Protein AF-W1XPT2-F1 (afdb_monomer_lite)

pLDDT: mean 78.8, std 11.09, range [48.47, 89.88]

Sequence (70 aa):
EAAETFSLNNLGRFADKLPSEPRENIVYQCWERFCQELGKQIPVAMTLEKNMPIGSGLGSSACSVVAALM

Secondary structure (DSSP, 8-state):
---SS-EEEEESTTGGGS-SSGGGSHHHHHHHHHHHHHTS----EEEEE--S-TTSSS-HHHHHHHHHH-

Organism: NCBI:txid408170

Foldseek 3Di:
DAAPAAAEAEAEDCSVVADPDLCSGLLSVLQVVVCVVVVHRGGHYYYHHQHDDPPPPPCSSVVSNVVSND

Structure (mmCIF, N/CA/C/O backbone):
data_AF-W1XPT2-F1
#
_entry.id   AF-W1XPT2-F1
#
loop_
_atom_site.group_PDB
_atom_site.id
_atom_site.type_symbol
_atom_site.label_atom_id
_atom_site.label_alt_id
_atom_site.label_comp_id
_atom_site.label_asym_id
_atom_site.label_entity_id
_atom_site.label_seq_id
_atom_site.pdbx_PDB_ins_code
_atom_site.Cartn_x
_atom_site.Cartn_y
_atom_site.Cartn_z
_atom_site.occupancy
_atom_site.B_iso_or_equiv
_atom_site.auth_seq_id
_atom_site.auth_comp_id
_atom_site.auth_asym_id
_atom_site.auth_atom_id
_atom_site.pdbx_PDB_model_num
ATOM 1 N N . GLU A 1 1 ? -18.888 0.965 -0.422 1.00 48.47 1 GLU A N 1
ATOM 2 C CA . GLU A 1 1 ? -19.197 -0.145 0.502 1.00 48.47 1 GLU A CA 1
ATOM 3 C C . GLU A 1 1 ? -18.103 -0.175 1.562 1.00 48.47 1 GLU A C 1
ATOM 5 O O . GLU A 1 1 ? -16.958 0.078 1.202 1.00 48.47 1 GLU A O 1
ATOM 10 N N . ALA A 1 2 ? -18.432 -0.343 2.845 1.00 60.47 2 ALA A N 1
ATOM 11 C CA . ALA A 1 2 ? -17.415 -0.476 3.891 1.00 60.47 2 ALA A CA 1
ATOM 12 C C . ALA A 1 2 ? -16.917 -1.926 3.899 1.00 60.47 2 ALA A C 1
ATOM 14 O O . ALA A 1 2 ? -17.735 -2.838 3.809 1.00 60.47 2 ALA A O 1
ATOM 15 N N . ALA A 1 3 ? -15.604 -2.142 3.957 1.00 78.00 3 ALA A N 1
ATOM 16 C CA . ALA A 1 3 ? -15.064 -3.495 3.991 1.00 78.00 3 ALA A CA 1
ATOM 17 C C . ALA A 1 3 ? -15.230 -4.105 5.393 1.00 78.00 3 ALA A C 1
ATOM 19 O O . ALA A 1 3 ? -15.167 -3.398 6.397 1.00 78.00 3 ALA A O 1
ATOM 20 N N . GLU A 1 4 ? -15.434 -5.422 5.464 1.00 78.31 4 GLU A N 1
ATOM 21 C CA . GLU A 1 4 ? -15.510 -6.159 6.736 1.00 78.31 4 GLU A CA 1
ATOM 22 C C . GLU A 1 4 ? -14.118 -6.499 7.288 1.00 78.31 4 GLU A C 1
ATOM 24 O O . GLU A 1 4 ? -13.926 -6.629 8.496 1.00 78.31 4 GLU A O 1
ATOM 29 N N . THR A 1 5 ? -13.127 -6.604 6.402 1.00 82.12 5 THR A N 1
ATOM 30 C CA . THR A 1 5 ? -11.727 -6.890 6.723 1.00 82.12 5 THR A CA 1
ATOM 31 C C . THR A 1 5 ? -10.796 -6.015 5.890 1.00 82.12 5 THR A C 1
ATOM 33 O O . THR A 1 5 ? -11.178 -5.485 4.844 1.00 82.12 5 THR A O 1
ATOM 36 N N . PHE A 1 6 ? -9.562 -5.834 6.366 1.00 87.25 6 PHE A N 1
ATOM 37 C CA . PHE A 1 6 ? -8.534 -5.187 5.561 1.00 87.25 6 PHE A CA 1
ATOM 38 C C . PHE A 1 6 ? -8.130 -6.086 4.388 1.00 87.25 6 PHE A C 1
ATOM 40 O O . PHE A 1 6 ? -7.847 -7.271 4.575 1.00 87.25 6 PHE A O 1
ATOM 47 N N . SER A 1 7 ? -8.048 -5.510 3.192 1.00 88.06 7 SER A N 1
ATOM 48 C CA . SER A 1 7 ? -7.491 -6.175 2.018 1.00 88.06 7 SER A CA 1
ATOM 49 C C . SER A 1 7 ? -6.665 -5.196 1.190 1.00 88.06 7 SER A C 1
ATOM 51 O O . SER A 1 7 ? -6.999 -4.018 1.088 1.00 88.06 7 SER A O 1
ATOM 53 N N . LEU A 1 8 ? -5.569 -5.679 0.599 1.00 87.31 8 LEU A N 1
ATOM 54 C CA . LEU A 1 8 ? -4.724 -4.903 -0.305 1.00 87.31 8 LEU A CA 1
ATOM 55 C C . LEU A 1 8 ? -4.588 -5.650 -1.626 1.00 87.31 8 LEU A C 1
ATOM 57 O O . LEU A 1 8 ? -3.986 -6.722 -1.675 1.00 87.31 8 LEU A O 1
ATOM 61 N N . ASN A 1 9 ? -5.129 -5.068 -2.691 1.00 86.94 9 ASN A N 1
ATOM 62 C CA . ASN A 1 9 ? -5.006 -5.599 -4.037 1.00 86.94 9 ASN A CA 1
ATOM 63 C C . ASN A 1 9 ? -3.980 -4.790 -4.834 1.00 86.94 9 ASN A C 1
ATOM 65 O O . ASN A 1 9 ? -4.040 -3.563 -4.859 1.00 86.94 9 ASN A O 1
ATOM 69 N N . ASN A 1 10 ? -3.047 -5.463 -5.497 1.00 86.50 10 ASN A N 1
ATOM 70 C CA . ASN A 1 10 ? -2.022 -4.808 -6.305 1.00 86.50 10 ASN A CA 1
ATOM 71 C C . ASN A 1 10 ? -2.345 -5.015 -7.787 1.00 86.50 10 ASN A C 1
ATOM 73 O O . ASN A 1 10 ? -2.392 -6.147 -8.257 1.00 86.50 10 ASN A O 1
ATOM 77 N N . LEU A 1 11 ? -2.562 -3.927 -8.520 1.00 86.62 11 LEU A N 1
ATOM 78 C CA . LEU A 1 11 ? -2.912 -3.923 -9.942 1.00 86.62 11 LEU A CA 1
ATOM 79 C C . LEU A 1 11 ? -1.919 -3.075 -10.742 1.00 86.62 11 LEU A C 1
ATOM 81 O O . LEU A 1 11 ? -1.101 -2.363 -10.168 1.00 86.62 11 LEU A O 1
ATOM 85 N N . GLY A 1 12 ? -1.997 -3.116 -12.071 1.00 85.69 12 GLY A N 1
ATOM 86 C CA . GLY A 1 12 ? -1.217 -2.250 -12.961 1.00 85.69 12 GLY A CA 1
ATOM 87 C C . GLY A 1 12 ? 0.039 -2.897 -13.550 1.00 85.69 12 GLY A C 1
ATOM 88 O O . GLY A 1 12 ? 0.456 -3.991 -13.175 1.00 85.69 12 GLY A O 1
ATOM 89 N N . ARG A 1 13 ? 0.651 -2.201 -14.516 1.00 85.88 13 ARG A N 1
ATOM 90 C CA . ARG A 1 13 ? 1.711 -2.747 -15.393 1.00 85.88 13 ARG A CA 1
ATOM 91 C C . ARG A 1 13 ? 2.968 -3.230 -14.659 1.00 85.88 13 ARG A C 1
ATOM 93 O O . ARG A 1 13 ? 3.696 -4.067 -15.183 1.00 85.88 13 ARG A O 1
ATOM 100 N N . PHE A 1 14 ? 3.261 -2.668 -13.491 1.00 82.94 14 PHE A N 1
ATOM 101 C CA . PHE A 1 14 ? 4.435 -3.008 -12.686 1.00 82.94 14 PHE A CA 1
ATOM 102 C C . PHE A 1 14 ? 4.054 -3.656 -11.348 1.00 82.94 14 PHE A C 1
ATOM 104 O O . PHE A 1 14 ? 4.891 -3.703 -10.447 1.00 82.94 14 PHE A O 1
ATOM 111 N N . ALA A 1 15 ? 2.821 -4.157 -11.207 1.00 83.88 15 ALA A N 1
ATOM 112 C CA . ALA A 1 15 ? 2.373 -4.851 -10.000 1.00 83.88 15 ALA A CA 1
ATOM 113 C C . ALA A 1 15 ? 3.238 -6.077 -9.686 1.00 83.88 15 ALA A C 1
ATOM 115 O O . ALA A 1 15 ? 3.616 -6.273 -8.537 1.00 83.88 15 ALA A O 1
ATOM 116 N N . ASP A 1 16 ? 3.663 -6.817 -10.713 1.00 84.38 16 ASP A N 1
ATOM 117 C CA . ASP A 1 16 ? 4.516 -8.010 -10.581 1.00 84.38 16 ASP A CA 1
ATOM 118 C C . ASP A 1 16 ? 5.925 -7.708 -10.043 1.00 84.38 16 ASP A C 1
ATOM 120 O O . ASP A 1 16 ? 6.712 -8.613 -9.773 1.00 84.38 16 ASP A O 1
ATOM 124 N N . LYS A 1 17 ? 6.293 -6.425 -9.941 1.00 83.75 17 LYS A N 1
ATOM 125 C CA . LYS A 1 17 ? 7.557 -5.978 -9.340 1.00 83.75 17 LYS A CA 1
ATOM 126 C C . LYS A 1 17 ? 7.418 -5.641 -7.857 1.00 83.75 17 LYS A C 1
ATOM 128 O O . LYS A 1 17 ? 8.420 -5.297 -7.234 1.00 83.75 17 LYS A O 1
ATOM 133 N N . LEU A 1 18 ? 6.207 -5.684 -7.307 1.00 83.50 18 LEU A N 1
ATOM 134 C CA . LEU A 1 18 ? 5.979 -5.494 -5.882 1.00 83.50 18 LEU A CA 1
ATOM 135 C C . LEU A 1 18 ? 6.395 -6.750 -5.102 1.00 83.50 18 LEU A C 1
ATOM 137 O O . LEU A 1 18 ? 6.415 -7.844 -5.668 1.00 83.50 18 LEU A O 1
ATOM 141 N N . PRO A 1 19 ? 6.730 -6.609 -3.809 1.00 83.94 19 PRO A N 1
ATOM 142 C CA . PRO A 1 19 ? 7.031 -7.752 -2.961 1.00 83.94 19 PRO A CA 1
ATOM 143 C C . PRO A 1 19 ? 5.850 -8.723 -2.886 1.00 83.94 19 PRO A C 1
ATOM 145 O O . PRO A 1 19 ? 4.698 -8.300 -2.770 1.00 83.94 19 PRO A O 1
ATOM 148 N N . SER A 1 20 ? 6.145 -10.023 -2.911 1.00 80.62 20 SER A N 1
ATOM 149 C CA . SER A 1 20 ? 5.139 -11.078 -2.735 1.00 80.62 20 SER A CA 1
ATOM 150 C C . SER A 1 20 ? 4.592 -11.127 -1.307 1.00 80.62 20 SER A C 1
ATOM 152 O O . SER A 1 20 ? 3.459 -11.550 -1.102 1.00 80.62 20 SER A O 1
ATOM 154 N N . GLU A 1 21 ? 5.399 -10.708 -0.328 1.00 85.38 21 GLU A N 1
ATOM 155 C CA . GLU A 1 21 ? 5.012 -10.603 1.078 1.00 85.38 21 GLU A CA 1
ATOM 156 C C . GLU A 1 21 ? 4.269 -9.273 1.313 1.00 85.38 21 GLU A C 1
ATOM 158 O O . GLU A 1 21 ? 4.872 -8.205 1.158 1.00 85.38 21 GLU A O 1
ATOM 163 N N . PRO A 1 22 ? 2.980 -9.289 1.712 1.00 80.56 22 PRO A N 1
ATOM 164 C CA . PRO A 1 22 ? 2.204 -8.069 1.930 1.00 80.56 22 PRO A CA 1
ATOM 165 C C . PRO A 1 22 ? 2.851 -7.093 2.914 1.00 80.56 22 PRO A C 1
ATOM 167 O O . PRO A 1 22 ? 2.778 -5.888 2.695 1.00 80.56 22 PRO A O 1
ATOM 170 N N . ARG A 1 23 ? 3.541 -7.591 3.950 1.00 82.62 23 ARG A N 1
ATOM 171 C CA . ARG A 1 23 ? 4.228 -6.754 4.953 1.00 82.62 23 ARG A CA 1
ATOM 172 C C . ARG A 1 23 ? 5.390 -5.939 4.387 1.00 82.62 23 ARG A C 1
ATOM 174 O O . ARG A 1 23 ? 5.743 -4.895 4.930 1.00 82.62 23 ARG A O 1
ATOM 181 N N . GLU A 1 24 ? 5.981 -6.382 3.283 1.00 84.00 24 GLU A N 1
ATOM 182 C CA . GLU A 1 24 ? 7.036 -5.638 2.593 1.00 84.00 24 GLU A CA 1
ATOM 183 C C . GLU A 1 24 ? 6.472 -4.558 1.656 1.00 84.00 24 GLU A C 1
ATOM 185 O O . GLU A 1 24 ? 7.206 -3.678 1.200 1.00 84.00 24 GLU A O 1
ATOM 190 N N . ASN A 1 25 ? 5.163 -4.570 1.383 1.00 84.50 25 ASN A N 1
ATOM 191 C CA . ASN A 1 25 ? 4.519 -3.529 0.598 1.00 84.50 25 ASN A CA 1
ATOM 192 C C . ASN A 1 25 ? 4.408 -2.235 1.419 1.00 84.50 25 ASN A C 1
ATOM 194 O O . ASN A 1 25 ? 3.775 -2.188 2.472 1.00 84.50 25 ASN A O 1
ATOM 198 N N . ILE A 1 26 ? 4.977 -1.150 0.897 1.00 86.00 26 ILE A N 1
ATOM 199 C CA . ILE A 1 26 ? 4.973 0.168 1.549 1.00 86.00 26 ILE A CA 1
ATOM 200 C C . ILE A 1 26 ? 3.545 0.639 1.868 1.00 86.00 26 ILE A C 1
ATOM 202 O O . ILE A 1 26 ? 3.316 1.229 2.917 1.00 86.00 26 ILE A O 1
ATOM 206 N N . VAL A 1 27 ? 2.571 0.339 1.005 1.00 86.75 27 VAL A N 1
ATOM 207 C CA . VAL A 1 27 ? 1.165 0.713 1.223 1.00 86.75 27 VAL A CA 1
ATOM 208 C C . VAL A 1 27 ? 0.559 -0.037 2.413 1.00 86.75 27 VAL A C 1
ATOM 210 O O . VAL A 1 27 ? -0.198 0.549 3.185 1.00 86.75 27 VAL A O 1
ATOM 213 N N . TYR A 1 28 ? 0.936 -1.303 2.609 1.00 87.62 28 TYR A N 1
ATOM 214 C CA . TYR A 1 28 ? 0.541 -2.076 3.787 1.00 87.62 28 TYR A CA 1
ATOM 215 C C . TYR A 1 28 ? 1.157 -1.487 5.062 1.00 87.62 28 TYR A C 1
ATOM 217 O O . TYR A 1 28 ? 0.450 -1.272 6.043 1.00 87.62 28 TYR A O 1
ATOM 225 N N . GLN A 1 29 ? 2.447 -1.136 5.027 1.00 86.94 29 GLN A N 1
ATOM 226 C CA . GLN A 1 29 ? 3.131 -0.503 6.163 1.00 86.94 29 GLN A CA 1
ATOM 227 C C . GLN A 1 29 ? 2.519 0.859 6.524 1.00 86.94 29 GLN A C 1
ATOM 229 O O . GLN A 1 29 ? 2.392 1.189 7.704 1.00 86.94 29 GLN A O 1
ATOM 234 N N . CYS A 1 30 ? 2.096 1.647 5.530 1.00 87.88 30 CYS A N 1
ATOM 235 C CA . CYS A 1 30 ? 1.361 2.891 5.761 1.00 87.88 30 CYS A CA 1
ATOM 236 C C . CYS A 1 30 ? 0.026 2.637 6.469 1.00 87.88 30 CYS A C 1
ATOM 238 O O . CYS A 1 30 ? -0.279 3.331 7.438 1.00 87.88 30 CYS A O 1
ATOM 240 N N . TRP A 1 31 ? -0.737 1.628 6.037 1.00 88.25 31 TRP A N 1
ATOM 241 C CA . TRP A 1 31 ? -1.984 1.245 6.702 1.00 88.25 31 TRP A CA 1
ATOM 242 C C . TRP A 1 31 ? -1.751 0.759 8.139 1.00 88.25 31 TRP A C 1
ATOM 244 O O . TRP A 1 31 ? -2.466 1.183 9.048 1.00 88.25 31 TRP A O 1
ATOM 254 N N . GLU A 1 32 ? -0.729 -0.070 8.378 1.00 88.56 32 GLU A N 1
ATOM 255 C CA . GLU A 1 32 ? -0.373 -0.503 9.734 1.00 88.56 32 GLU A CA 1
ATOM 256 C C . GLU A 1 32 ? -0.037 0.692 10.621 1.00 88.56 32 GLU A C 1
ATOM 258 O O . GLU A 1 32 ? -0.534 0.785 11.746 1.00 88.56 32 GLU A O 1
ATOM 263 N N . ARG A 1 33 ? 0.762 1.639 10.112 1.00 87.81 33 ARG A N 1
ATOM 264 C CA . ARG A 1 33 ? 1.111 2.843 10.864 1.00 87.81 33 ARG A CA 1
ATOM 265 C C . ARG A 1 33 ? -0.113 3.709 11.143 1.00 87.81 33 ARG A C 1
ATOM 267 O O . ARG A 1 33 ? -0.275 4.179 12.262 1.00 87.81 33 ARG A O 1
ATOM 274 N N . PHE A 1 34 ? -0.999 3.876 10.168 1.00 87.94 34 PHE A N 1
ATOM 275 C CA . PHE A 1 34 ? -2.253 4.604 10.343 1.00 87.94 34 PHE A CA 1
ATOM 276 C C . PHE A 1 34 ? -3.141 3.969 11.425 1.00 87.94 34 PHE A C 1
ATOM 278 O O . PHE A 1 34 ? -3.658 4.665 12.299 1.00 87.94 34 PHE A O 1
ATOM 285 N N . CYS A 1 35 ? -3.261 2.639 11.432 1.00 88.75 35 CYS A N 1
ATOM 286 C CA . CYS A 1 35 ? -3.997 1.912 12.467 1.00 88.75 35 CYS A CA 1
ATOM 287 C C . CYS A 1 35 ? -3.356 2.052 13.858 1.00 88.75 35 CYS A C 1
ATOM 289 O O . CYS A 1 35 ? -4.077 2.144 14.852 1.00 88.75 35 CYS A O 1
ATOM 291 N N . GLN A 1 36 ? -2.020 2.086 13.937 1.00 89.00 36 GLN A N 1
ATOM 292 C CA . GLN A 1 36 ? -1.292 2.323 15.189 1.00 89.00 36 GLN A CA 1
ATOM 293 C C . GLN A 1 36 ? -1.597 3.709 15.766 1.00 89.00 36 GLN A C 1
ATOM 295 O O . GLN A 1 36 ? -1.922 3.803 16.947 1.00 89.00 36 GLN A O 1
ATOM 300 N N . GLU A 1 37 ? -1.558 4.763 14.946 1.00 89.00 37 GLU A N 1
ATOM 301 C CA . GLU A 1 37 ? -1.867 6.133 15.391 1.00 89.00 37 GLU A CA 1
ATOM 302 C C . GLU A 1 37 ? -3.340 6.285 15.813 1.00 89.00 37 GLU A C 1
ATOM 304 O O . GLU A 1 37 ? -3.655 7.012 16.753 1.00 89.00 37 GLU A O 1
ATOM 309 N N . LEU A 1 38 ? -4.259 5.557 15.167 1.00 88.06 38 LEU A N 1
ATOM 310 C CA . LEU A 1 38 ? -5.675 5.531 15.549 1.00 88.06 38 LEU A CA 1
ATOM 311 C C . LEU A 1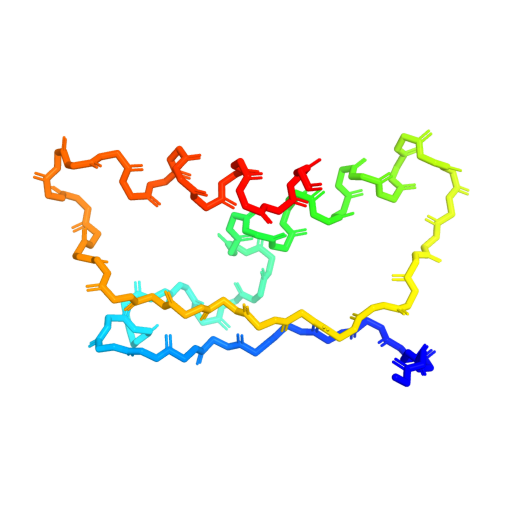 38 ? -5.986 4.622 16.747 1.00 88.06 38 LEU A C 1
ATOM 313 O O . LEU A 1 38 ? -7.106 4.661 17.261 1.00 88.06 38 LEU A O 1
ATOM 317 N N . GLY A 1 39 ? -5.048 3.767 17.162 1.00 89.88 39 GLY A N 1
ATOM 318 C CA . GLY A 1 39 ? -5.257 2.772 18.215 1.00 89.88 39 GLY A CA 1
ATOM 319 C C . GLY A 1 39 ? -6.291 1.690 17.872 1.00 89.88 39 GLY A C 1
ATOM 320 O O . GLY A 1 39 ? -6.787 1.013 18.772 1.00 89.88 39 GLY A O 1
ATOM 321 N N . LYS A 1 40 ? -6.652 1.523 16.592 1.00 88.56 40 LYS A N 1
ATOM 322 C CA . LYS A 1 40 ? -7.601 0.502 16.122 1.00 88.56 40 LYS A CA 1
ATOM 323 C C . LYS A 1 40 ? -7.308 0.084 14.686 1.00 88.56 40 LYS A C 1
ATOM 325 O O . LYS A 1 40 ? -6.861 0.890 13.875 1.00 88.56 40 LYS A O 1
ATOM 330 N N . GLN A 1 41 ? -7.626 -1.166 14.359 1.00 86.12 41 GLN A N 1
ATOM 331 C CA . GLN A 1 41 ? -7.570 -1.643 12.980 1.00 86.12 41 GLN A CA 1
ATOM 332 C C . GLN A 1 41 ? -8.786 -1.157 12.198 1.00 86.12 41 GLN A C 1
ATOM 334 O O . GLN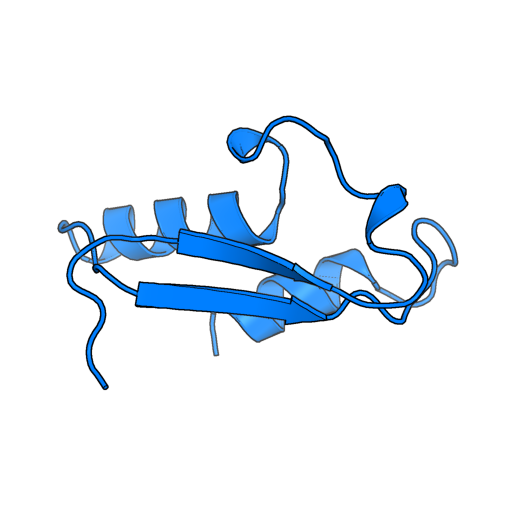 A 1 41 ? -9.925 -1.306 12.644 1.00 86.12 41 GLN A O 1
ATOM 339 N N . ILE A 1 42 ? -8.533 -0.572 11.031 1.00 86.62 42 ILE A N 1
ATOM 340 C CA . ILE A 1 42 ? -9.578 -0.095 10.132 1.00 86.62 42 ILE A CA 1
ATOM 341 C C . ILE A 1 42 ? -9.768 -1.128 9.015 1.00 86.62 42 ILE A C 1
ATOM 343 O O . ILE A 1 42 ? -8.825 -1.354 8.249 1.00 86.62 42 ILE A O 1
ATOM 347 N N . PRO A 1 43 ? -10.954 -1.751 8.895 1.00 87.12 43 PRO A N 1
ATOM 348 C CA . PRO A 1 43 ? -11.231 -2.700 7.828 1.00 87.12 43 PRO A CA 1
ATOM 349 C C . PRO A 1 43 ? -11.537 -1.937 6.534 1.00 87.12 43 PRO A C 1
ATOM 351 O O . PRO A 1 43 ? -12.649 -1.468 6.301 1.00 87.12 43 PRO A O 1
ATOM 354 N N . VAL A 1 44 ? -10.512 -1.758 5.703 1.00 86.25 44 VAL A N 1
ATOM 355 C CA . VAL A 1 44 ? -10.615 -1.107 4.390 1.00 86.25 44 VAL A CA 1
ATOM 356 C C . VAL A 1 44 ? -10.113 -2.035 3.297 1.00 86.25 44 VAL A C 1
ATOM 358 O O . VAL A 1 44 ? -9.086 -2.692 3.450 1.00 86.25 44 VAL A O 1
ATOM 361 N N . ALA A 1 45 ? -10.822 -2.047 2.172 1.00 87.62 45 ALA A N 1
ATOM 362 C CA . ALA A 1 45 ? -10.347 -2.667 0.946 1.00 87.62 45 ALA A CA 1
ATOM 363 C C . ALA A 1 45 ? -9.587 -1.619 0.127 1.00 87.62 45 ALA A C 1
ATOM 365 O O . ALA A 1 45 ? -10.174 -0.657 -0.369 1.00 87.62 45 ALA A O 1
ATOM 366 N N . MET A 1 46 ? -8.276 -1.791 0.011 1.00 86.56 46 MET A N 1
ATOM 367 C CA . MET A 1 46 ? -7.365 -0.894 -0.690 1.00 86.56 46 MET A CA 1
ATOM 368 C C . MET A 1 46 ? -6.885 -1.524 -1.993 1.00 86.56 46 MET A C 1
ATOM 370 O O . MET A 1 46 ? -6.625 -2.722 -2.070 1.00 86.56 46 MET A O 1
ATOM 374 N N . THR A 1 47 ? -6.738 -0.703 -3.031 1.00 86.44 47 THR A N 1
ATOM 375 C CA . THR A 1 47 ? -6.165 -1.126 -4.312 1.00 86.44 47 THR A CA 1
ATOM 376 C C . THR A 1 47 ? -5.007 -0.208 -4.677 1.00 86.44 47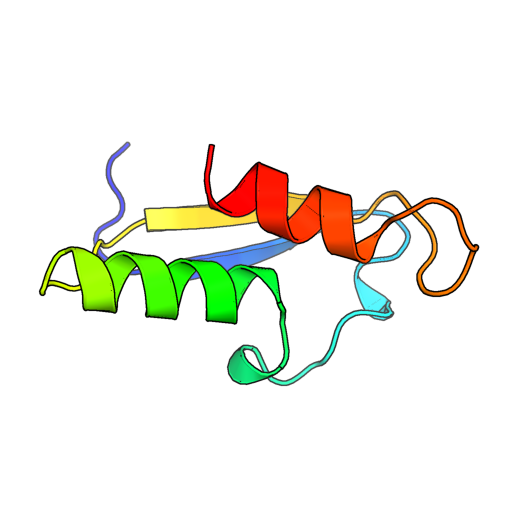 THR A C 1
ATOM 378 O O . THR A 1 47 ? -5.194 0.995 -4.837 1.00 86.44 47 THR A O 1
ATOM 381 N N . LEU A 1 48 ? -3.809 -0.775 -4.809 1.00 84.88 48 LEU A N 1
ATOM 382 C CA . LEU A 1 48 ? -2.625 -0.089 -5.312 1.00 84.88 48 LEU A CA 1
ATOM 383 C C . LEU A 1 48 ? -2.486 -0.364 -6.808 1.00 84.88 48 LEU A C 1
ATOM 385 O O . LEU A 1 48 ? -2.117 -1.465 -7.208 1.00 84.88 48 LEU A O 1
ATOM 389 N N . GLU A 1 49 ? -2.718 0.648 -7.639 1.00 84.44 49 GLU A N 1
ATOM 390 C CA . GLU A 1 49 ? -2.476 0.556 -9.079 1.00 84.44 49 GLU A CA 1
ATOM 391 C C . GLU A 1 49 ? -1.051 1.023 -9.433 1.00 84.44 49 GLU A C 1
ATOM 393 O O . GLU A 1 49 ? -0.742 2.211 -9.556 1.00 84.44 49 GLU A O 1
ATOM 398 N N . LYS A 1 50 ? -0.133 0.068 -9.587 1.00 80.94 50 LYS A N 1
ATOM 399 C CA . LYS A 1 50 ? 1.279 0.296 -9.879 1.00 80.94 50 LYS A CA 1
ATOM 400 C C . LYS A 1 50 ? 1.548 0.430 -11.376 1.00 80.94 50 LYS A C 1
ATOM 402 O O . LYS A 1 50 ? 2.066 -0.473 -12.032 1.00 80.94 50 LYS A O 1
ATOM 407 N N . ASN A 1 51 ? 1.282 1.619 -11.904 1.00 80.38 51 ASN A N 1
ATOM 408 C CA . ASN A 1 51 ? 1.571 1.961 -13.303 1.00 80.38 51 ASN A CA 1
ATOM 409 C C . ASN A 1 51 ? 2.946 2.617 -13.521 1.00 80.38 51 ASN A C 1
ATOM 411 O O . ASN A 1 51 ? 3.348 2.835 -14.663 1.00 80.38 51 ASN A O 1
ATOM 415 N N . MET A 1 52 ? 3.702 2.876 -12.447 1.00 75.56 52 MET A N 1
ATOM 416 C CA . MET A 1 52 ? 5.049 3.453 -12.515 1.00 75.56 52 MET A CA 1
ATOM 417 C C . MET A 1 52 ? 6.160 2.427 -12.235 1.00 75.56 52 MET A C 1
ATOM 419 O O . MET A 1 52 ? 6.059 1.680 -11.255 1.00 75.56 52 MET A O 1
ATOM 423 N N . PRO A 1 53 ? 7.267 2.449 -13.004 1.00 74.69 53 PRO A N 1
ATOM 424 C CA . PRO A 1 53 ? 8.406 1.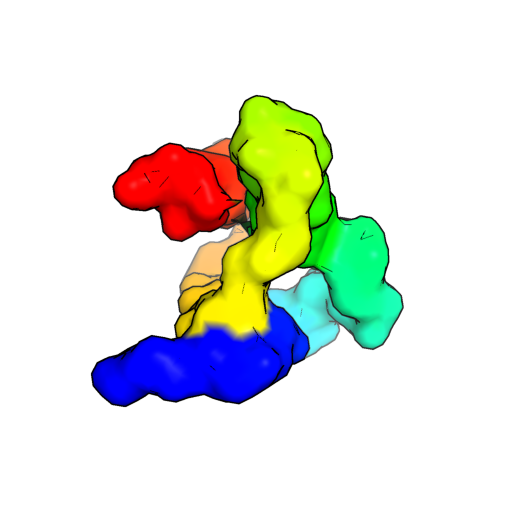563 -12.785 1.00 74.69 53 PRO A CA 1
ATOM 425 C C . PRO A 1 53 ? 9.108 1.847 -11.449 1.00 74.69 53 PRO A C 1
ATOM 427 O O . PRO A 1 53 ? 9.354 3.002 -11.081 1.00 74.69 53 PRO A O 1
ATOM 430 N N . ILE A 1 54 ? 9.452 0.777 -10.729 1.00 71.62 54 ILE A N 1
ATOM 431 C CA . ILE A 1 54 ? 10.212 0.827 -9.472 1.00 71.62 54 ILE A CA 1
ATOM 432 C C . ILE A 1 54 ? 11.678 1.175 -9.780 1.00 71.62 54 ILE A C 1
ATOM 434 O O . ILE A 1 54 ? 12.237 0.679 -10.752 1.00 71.62 54 ILE A O 1
ATOM 438 N N . GLY A 1 55 ? 12.297 2.044 -8.972 1.00 63.53 55 GLY A N 1
ATOM 439 C CA . GLY A 1 55 ? 13.716 2.411 -9.124 1.00 63.53 55 GLY A CA 1
ATOM 440 C C . GLY A 1 55 ? 14.035 3.361 -10.288 1.00 63.53 55 GLY A C 1
ATOM 441 O O . GLY A 1 55 ? 15.198 3.569 -10.603 1.00 63.53 55 GLY A O 1
ATOM 442 N N . SER A 1 56 ? 13.023 3.970 -10.912 1.00 66.50 56 SER A N 1
ATOM 443 C CA . SER A 1 56 ? 13.166 4.871 -12.071 1.00 66.50 56 SER A CA 1
ATOM 444 C C . SER A 1 56 ? 13.627 6.299 -11.746 1.00 66.50 56 SER A C 1
ATOM 446 O O . SER A 1 56 ? 13.776 7.110 -12.653 1.00 66.50 56 SER A O 1
ATOM 448 N N . GLY A 1 57 ? 13.792 6.647 -10.466 1.00 61.41 57 GLY A N 1
ATOM 449 C CA . GLY A 1 57 ? 14.053 8.028 -10.035 1.00 61.41 57 GLY A CA 1
ATOM 450 C C . GLY A 1 57 ? 12.828 8.957 -10.080 1.00 61.41 57 GLY A C 1
ATOM 451 O O . GLY A 1 57 ? 12.939 10.117 -9.706 1.00 61.41 57 GLY A O 1
ATOM 452 N N . LEU A 1 58 ? 11.645 8.454 -10.457 1.00 61.56 58 LEU A N 1
ATOM 453 C CA . LEU A 1 58 ? 10.397 9.230 -10.577 1.00 61.56 58 LEU A CA 1
ATOM 454 C C . LEU A 1 58 ? 9.595 9.363 -9.263 1.00 61.56 58 LEU A C 1
ATOM 456 O O . LEU A 1 58 ? 8.430 9.743 -9.286 1.00 61.56 58 LEU A O 1
ATOM 460 N N . GLY A 1 59 ? 10.167 9.001 -8.109 1.00 63.12 59 GLY A N 1
ATOM 461 C CA . GLY A 1 59 ? 9.465 9.119 -6.817 1.00 63.12 59 GLY A CA 1
ATOM 462 C C . GLY A 1 59 ? 8.335 8.100 -6.593 1.00 63.12 59 GLY A C 1
ATOM 463 O O . GLY A 1 59 ? 7.430 8.328 -5.795 1.00 63.12 59 GLY A O 1
ATOM 464 N N . SER A 1 60 ? 8.390 6.949 -7.268 1.00 63.34 60 SER A N 1
ATOM 465 C CA . SER A 1 60 ? 7.374 5.883 -7.216 1.00 63.34 60 SER A CA 1
ATOM 466 C C . SER A 1 60 ? 7.051 5.376 -5.792 1.00 63.34 60 SER A C 1
ATOM 468 O O . SER A 1 60 ? 5.919 4.967 -5.525 1.00 63.34 60 SER A O 1
ATOM 470 N N . SER A 1 61 ? 8.014 5.416 -4.865 1.00 64.56 61 SER A N 1
ATOM 471 C CA . SER A 1 61 ? 7.826 5.094 -3.440 1.00 64.56 61 SER A CA 1
ATOM 472 C C . SER A 1 61 ? 7.139 6.224 -2.665 1.00 64.56 61 SER A C 1
ATOM 474 O O . SER A 1 61 ? 6.171 5.964 -1.959 1.00 64.56 61 SER A O 1
ATOM 476 N N . ALA A 1 62 ? 7.566 7.477 -2.854 1.00 61.38 62 ALA A N 1
ATOM 477 C CA . ALA A 1 62 ? 6.967 8.649 -2.207 1.00 61.38 62 ALA A CA 1
ATOM 478 C C . ALA A 1 62 ? 5.490 8.836 -2.597 1.00 61.38 62 ALA A C 1
ATOM 480 O O . ALA A 1 62 ? 4.652 9.097 -1.740 1.00 61.38 62 ALA A O 1
ATOM 481 N N . CYS A 1 63 ? 5.150 8.610 -3.870 1.00 61.34 63 CYS A N 1
ATOM 482 C CA . CYS A 1 63 ? 3.765 8.635 -4.343 1.00 61.34 63 CYS A CA 1
ATOM 483 C C . CYS A 1 63 ? 2.899 7.550 -3.674 1.00 61.34 63 CYS A C 1
ATOM 485 O O . CYS A 1 63 ? 1.754 7.818 -3.325 1.00 61.34 63 CYS A O 1
ATOM 487 N N . SER A 1 64 ? 3.458 6.358 -3.425 1.00 59.78 64 SER A N 1
ATOM 488 C CA . SER A 1 64 ? 2.727 5.260 -2.769 1.00 59.78 64 SER A CA 1
ATOM 489 C C . SER A 1 6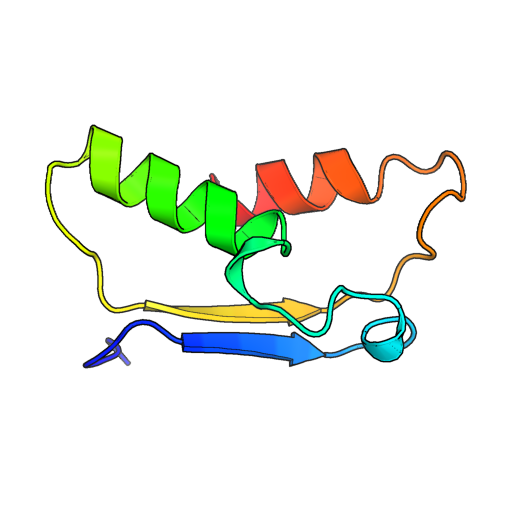4 ? 2.446 5.558 -1.288 1.00 59.78 64 SER A C 1
ATOM 491 O O . SER A 1 64 ? 1.388 5.197 -0.791 1.00 59.78 64 SER A O 1
ATOM 493 N N . VAL A 1 65 ? 3.361 6.251 -0.598 1.00 67.88 65 VAL A N 1
ATOM 494 C CA . VAL A 1 65 ? 3.165 6.696 0.797 1.00 67.88 65 VAL A CA 1
ATOM 495 C C . VAL A 1 65 ? 2.095 7.781 0.885 1.00 67.88 65 VAL A C 1
ATOM 497 O O . VAL A 1 65 ? 1.205 7.699 1.725 1.00 67.88 65 VAL A O 1
ATOM 500 N N . VAL A 1 66 ? 2.155 8.785 0.005 1.00 62.44 66 VAL A N 1
ATOM 501 C CA . VAL A 1 66 ? 1.173 9.881 -0.018 1.00 62.44 66 VAL A CA 1
ATOM 502 C C . VAL A 1 66 ? -0.224 9.361 -0.353 1.00 62.44 66 VAL A C 1
ATOM 504 O O . VAL A 1 66 ? -1.172 9.705 0.339 1.00 62.44 66 VAL A O 1
ATOM 507 N N . ALA A 1 67 ? -0.350 8.484 -1.352 1.00 62.69 67 ALA A N 1
ATOM 508 C CA . ALA A 1 67 ? -1.632 7.894 -1.737 1.00 62.69 67 ALA A CA 1
ATOM 509 C C . ALA A 1 67 ? -2.251 6.991 -0.654 1.00 62.69 67 ALA A C 1
ATOM 511 O O . ALA A 1 67 ? -3.447 6.736 -0.694 1.00 62.69 67 ALA A O 1
ATOM 512 N N . ALA A 1 68 ? -1.449 6.481 0.285 1.00 63.09 68 ALA A N 1
ATOM 513 C CA . ALA A 1 68 ? -1.934 5.660 1.390 1.00 63.09 68 ALA A CA 1
ATOM 514 C C . ALA A 1 68 ? -2.315 6.475 2.642 1.00 63.09 68 ALA A C 1
ATOM 516 O O . ALA A 1 68 ? -2.963 5.930 3.531 1.00 63.09 68 ALA A O 1
ATOM 517 N N . LEU A 1 69 ? -1.885 7.741 2.744 1.00 62.09 69 LEU A N 1
ATOM 518 C CA . LEU A 1 69 ? -2.074 8.589 3.932 1.00 62.09 69 LEU A CA 1
ATOM 519 C C . LEU A 1 69 ? -2.969 9.822 3.701 1.00 62.09 69 LEU A C 1
ATOM 521 O O . LEU A 1 69 ? -3.377 10.435 4.688 1.00 62.09 69 LEU A O 1
ATOM 525 N N . MET A 1 70 ? -3.241 10.205 2.447 1.00 49.66 70 MET A N 1
ATOM 526 C CA . MET A 1 70 ? -4.236 11.228 2.077 1.00 49.66 70 MET A CA 1
ATOM 527 C C . MET A 1 70 ? -5.582 10.589 1.758 1.00 49.66 70 MET A C 1
ATOM 529 O O . MET A 1 70 ? -6.602 11.168 2.191 1.00 49.66 70 MET A O 1
#

Radius of gyration: 12.36 Å; chains: 1; bounding box: 33×22×34 Å

InterPro domains:
  IPR006203 GHMP kinase, ATP-binding, 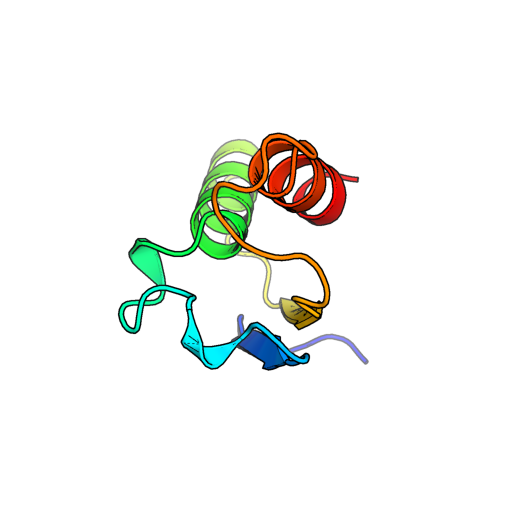conserved site [PS00627] (52-63)
  IPR006204 GHMP kinase N-terminal domain [PF00288] (25-69)
  IPR014721 Small ribosomal subunit protein uS5 domain 2-type fold, subgroup [G3DSA:3.30.230.10] (1-70)
  IPR020568 Ribosomal protein uS5 domain 2-type superfamily [SSF54211] (5-69)